Protein AF-A0A3D0PLK9-F1 (afdb_monomer)

Solvent-accessible surface area (backbone atoms only — not comparable to full-atom values): 4700 Å² total; per-residue (Å²): 123,45,76,47,80,46,73,45,68,55,94,94,37,79,77,48,74,48,75,44,76,49,62,67,85,88,58,54,73,67,57,52,49,53,53,42,49,51,50,51,23,64,76,66,77,44,79,80,65,56,83,45,70,66,48,52,52,42,26,75,74,63,81,47,70,78,87,52,70,91,28,39,98,121

Sequence (74 aa):
MFRLWAKVFKENHMIKDMVVCNDSPDMRRTQKIFAAIDEICHAYDLSKPIWLDSTINDFKRHDKTRFTQDNFID

Foldseek 3Di:
DDKDKDFDDDPNDTPDIDIDDDPDPPDDPVRSVVVVQVVVCVVVVHDRFADDPVQVVCCVVPVDGDGDCVRGPD

Secondary structure (DSSP, 8-state):
-EEEEEEEEETTEEEEEEEEEE--TTS-HHHHHHHHHHHHHHHHT-PPPP--HHHHHHHHHHS-----GGGS--

Structure (mmCIF, N/CA/C/O backbone):
data_AF-A0A3D0PLK9-F1
#
_entry.id   AF-A0A3D0PLK9-F1
#
loop_
_atom_site.group_PDB
_atom_site.id
_atom_site.type_symbol
_atom_site.label_atom_id
_atom_site.label_alt_id
_atom_site.label_comp_id
_atom_site.label_asym_id
_atom_site.label_entity_id
_atom_site.label_seq_id
_atom_site.pdbx_PDB_ins_code
_atom_site.Cartn_x
_atom_site.Cartn_y
_atom_site.Cartn_z
_atom_site.occupancy
_atom_site.B_iso_or_equiv
_atom_site.auth_seq_id
_atom_site.auth_comp_id
_atom_site.auth_asym_id
_atom_site.auth_atom_id
_atom_site.pdbx_PDB_model_num
ATOM 1 N N . MET A 1 1 ? 7.930 -9.365 -14.910 1.00 72.19 1 MET A N 1
ATOM 2 C CA . MET A 1 1 ? 6.839 -9.884 -14.067 1.00 72.19 1 MET A CA 1
ATOM 3 C C . MET A 1 1 ? 6.941 -9.354 -12.631 1.00 72.19 1 MET A C 1
ATOM 5 O O . MET A 1 1 ? 7.703 -9.881 -11.828 1.00 72.19 1 MET A O 1
ATOM 9 N N . PHE A 1 2 ? 6.241 -8.261 -12.303 1.00 77.81 2 PHE A N 1
ATOM 10 C CA . PHE A 1 2 ? 6.076 -7.773 -10.923 1.00 77.81 2 PHE A CA 1
ATOM 11 C C . PHE A 1 2 ? 4.700 -8.206 -10.416 1.00 77.81 2 PHE A C 1
ATOM 13 O O . PHE A 1 2 ? 3.705 -8.049 -11.121 1.00 77.81 2 PHE A O 1
ATOM 20 N N . ARG A 1 3 ? 4.640 -8.765 -9.208 1.00 82.00 3 ARG A N 1
ATOM 21 C CA . ARG A 1 3 ? 3.398 -9.242 -8.600 1.00 82.00 3 ARG A CA 1
ATOM 22 C C . ARG A 1 3 ? 3.303 -8.699 -7.185 1.00 82.00 3 ARG A C 1
ATOM 24 O O . ARG A 1 3 ? 4.218 -8.911 -6.393 1.00 82.00 3 ARG A O 1
ATOM 31 N N . LEU A 1 4 ? 2.212 -8.008 -6.884 1.00 85.69 4 LEU A N 1
ATOM 32 C CA . LEU A 1 4 ? 1.927 -7.462 -5.565 1.00 85.69 4 LEU A CA 1
ATOM 33 C C . LEU A 1 4 ? 0.662 -8.119 -5.026 1.00 85.69 4 LEU A C 1
ATOM 35 O O . LEU A 1 4 ? -0.370 -8.140 -5.692 1.00 85.69 4 LEU A O 1
ATOM 39 N N . TRP A 1 5 ? 0.761 -8.689 -3.828 1.00 89.75 5 TRP A N 1
ATOM 40 C CA . TRP A 1 5 ? -0.374 -9.299 -3.148 1.00 89.75 5 TRP A CA 1
ATOM 41 C C . TRP A 1 5 ? -0.844 -8.379 -2.034 1.00 89.75 5 TRP A C 1
ATOM 43 O O . TRP A 1 5 ? -0.129 -8.166 -1.053 1.00 89.75 5 TRP A O 1
ATOM 53 N N . ALA A 1 6 ? -2.045 -7.846 -2.194 1.00 87.06 6 ALA A N 1
ATOM 54 C CA . ALA A 1 6 ? -2.715 -7.065 -1.179 1.00 87.06 6 ALA A CA 1
ATOM 55 C C . ALA A 1 6 ? -3.773 -7.897 -0.473 1.00 87.06 6 ALA A C 1
ATOM 57 O O . ALA A 1 6 ? -4.463 -8.716 -1.075 1.00 87.06 6 ALA A O 1
ATOM 58 N N . LYS A 1 7 ? -3.880 -7.677 0.834 1.00 88.62 7 LYS A N 1
ATOM 59 C CA . LYS A 1 7 ? -4.851 -8.335 1.698 1.00 88.62 7 LYS A CA 1
ATOM 60 C C . LYS A 1 7 ? -5.463 -7.298 2.611 1.00 88.62 7 LYS A C 1
ATOM 62 O O . LYS A 1 7 ? -4.738 -6.593 3.313 1.00 88.62 7 LYS A O 1
ATOM 67 N N . VAL A 1 8 ? -6.782 -7.260 2.634 1.00 86.31 8 VAL A N 1
ATOM 68 C CA . VAL A 1 8 ? -7.567 -6.444 3.547 1.00 86.31 8 VAL A CA 1
ATOM 69 C C . VAL A 1 8 ? -7.985 -7.327 4.712 1.00 86.31 8 VAL A C 1
ATOM 71 O O . VAL A 1 8 ? -8.703 -8.314 4.539 1.00 86.31 8 VAL A O 1
ATOM 74 N N . PHE A 1 9 ? -7.521 -6.967 5.904 1.00 83.69 9 PHE A N 1
ATOM 75 C CA . PHE A 1 9 ? -7.923 -7.601 7.153 1.00 83.69 9 PHE A CA 1
ATOM 76 C C . PHE A 1 9 ? -8.753 -6.623 7.977 1.00 83.69 9 PHE A C 1
ATOM 78 O O . PHE A 1 9 ? -8.365 -5.468 8.135 1.00 83.69 9 PHE A O 1
ATOM 85 N N . LYS A 1 10 ? -9.861 -7.100 8.539 1.00 83.44 10 LYS A N 1
ATOM 86 C CA . LYS A 1 10 ? -10.690 -6.373 9.502 1.00 83.44 10 LYS A CA 1
ATOM 87 C C . LYS A 1 10 ? -10.995 -7.314 10.659 1.00 83.44 10 LYS A C 1
ATOM 89 O O . LYS A 1 10 ? -11.371 -8.454 10.418 1.00 83.44 10 LYS A O 1
ATOM 94 N N . GLU A 1 11 ? -10.784 -6.858 11.893 1.00 83.81 11 GLU A N 1
ATOM 95 C CA . GLU A 1 11 ? -11.091 -7.63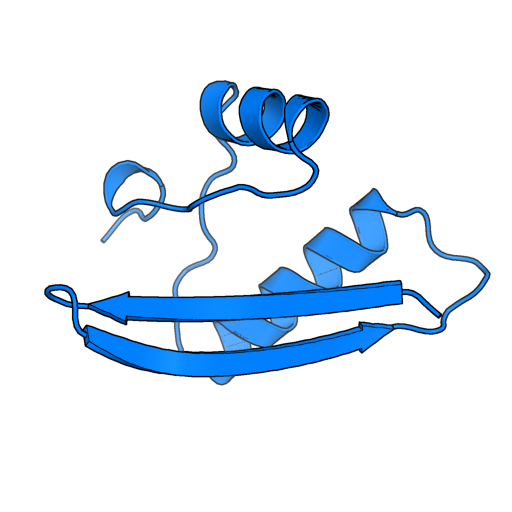7 13.109 1.00 83.81 11 GLU A CA 1
ATOM 96 C C . GLU A 1 11 ? -10.484 -9.051 13.091 1.00 83.81 11 GLU A C 1
ATOM 98 O O . GLU A 1 11 ? -11.133 -10.046 13.392 1.00 83.81 11 GLU A O 1
ATOM 103 N N . ASN A 1 12 ? -9.209 -9.145 12.696 1.00 83.88 12 ASN A N 1
ATOM 104 C CA . ASN A 1 12 ? -8.467 -10.405 12.582 1.00 83.88 12 ASN A CA 1
ATOM 105 C C . ASN A 1 12 ? -9.000 -11.388 11.516 1.00 83.88 12 ASN A C 1
ATOM 107 O O . ASN A 1 12 ? -8.467 -12.488 11.373 1.00 83.88 12 ASN A O 1
ATOM 111 N N . HIS A 1 13 ? -10.003 -10.993 10.730 1.00 86.12 13 HIS A N 1
ATOM 112 C CA . HIS A 1 13 ? -10.534 -11.752 9.605 1.00 86.12 13 HIS A CA 1
ATOM 1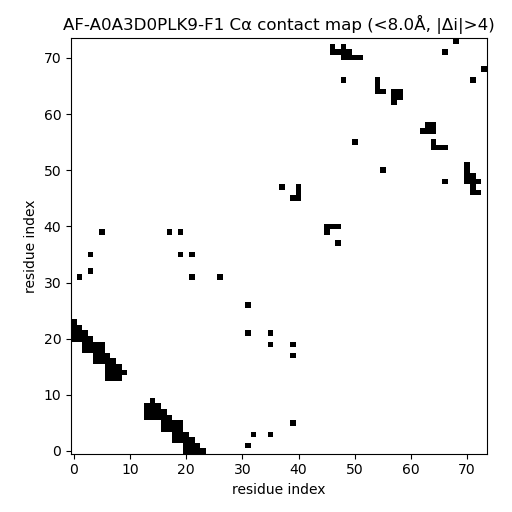13 C C . HIS A 1 13 ? -10.029 -11.170 8.284 1.00 86.12 13 HIS A C 1
ATOM 115 O O . HIS A 1 13 ? -9.978 -9.953 8.092 1.00 86.12 13 HIS A O 1
ATOM 121 N N . MET A 1 14 ? -9.639 -12.044 7.354 1.00 87.31 14 MET A N 1
ATOM 122 C CA . MET A 1 14 ? -9.340 -11.635 5.983 1.00 87.31 14 MET A CA 1
ATOM 123 C C . MET A 1 14 ? -10.664 -11.374 5.270 1.00 87.31 14 MET A C 1
ATOM 125 O O . MET A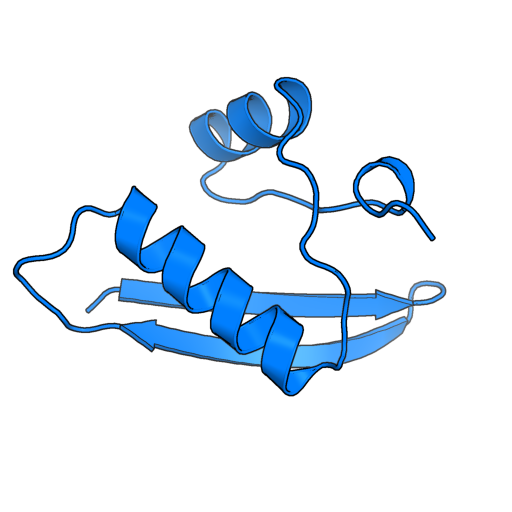 1 14 ? -11.473 -12.285 5.124 1.00 87.31 14 MET A O 1
ATOM 129 N N . ILE A 1 15 ? -10.888 -10.131 4.854 1.00 88.00 15 ILE A N 1
ATOM 130 C CA . ILE A 1 15 ? -12.131 -9.727 4.190 1.00 88.00 15 ILE A CA 1
ATOM 131 C C . ILE A 1 15 ? -11.999 -9.917 2.685 1.00 88.00 15 ILE A C 1
ATOM 133 O O . ILE A 1 15 ? -12.893 -10.463 2.046 1.00 88.00 15 ILE A O 1
ATOM 137 N N . LYS A 1 16 ? -10.879 -9.459 2.120 1.00 86.62 16 LYS A N 1
ATOM 138 C CA . LYS A 1 16 ? -10.587 -9.548 0.689 1.00 86.62 16 LYS A CA 1
ATOM 139 C C . LYS A 1 16 ? -9.088 -9.678 0.472 1.00 86.62 16 LYS A C 1
ATOM 141 O O . LYS A 1 16 ? -8.291 -9.142 1.242 1.00 86.62 16 LYS A O 1
ATOM 146 N N . ASP A 1 17 ? -8.712 -10.330 -0.611 1.00 90.88 17 ASP A N 1
ATOM 147 C CA . ASP A 1 17 ? -7.363 -10.285 -1.145 1.00 90.88 17 ASP A CA 1
ATOM 148 C C . ASP A 1 17 ? -7.398 -9.969 -2.642 1.00 90.88 17 ASP A C 1
ATOM 150 O O . ASP A 1 17 ? -8.407 -10.177 -3.318 1.00 90.88 17 ASP A O 1
ATOM 154 N N . MET A 1 18 ? -6.332 -9.348 -3.135 1.00 89.25 18 MET A N 1
ATOM 155 C CA . MET A 1 18 ? -6.194 -8.941 -4.526 1.00 89.25 18 MET A CA 1
ATOM 156 C C . MET A 1 18 ? -4.745 -9.080 -4.937 1.00 89.25 18 MET A C 1
ATOM 158 O O . MET A 1 18 ? -3.815 -8.733 -4.206 1.00 89.25 18 MET A O 1
ATOM 162 N N . VAL A 1 19 ? -4.558 -9.610 -6.135 1.00 89.94 19 VAL A N 1
ATOM 163 C CA . VAL A 1 19 ? -3.245 -9.824 -6.714 1.00 89.94 19 VAL A CA 1
ATOM 164 C C . VAL A 1 19 ? -3.124 -8.925 -7.927 1.00 89.94 19 VAL A C 1
ATOM 166 O O . VAL A 1 19 ? -3.772 -9.166 -8.941 1.00 89.94 19 VAL A O 1
ATOM 169 N N . VAL A 1 20 ? -2.268 -7.914 -7.822 1.00 87.12 20 VAL A N 1
ATOM 170 C CA . VAL A 1 20 ? -1.958 -7.015 -8.930 1.00 87.12 20 VAL A CA 1
ATOM 171 C C . VAL A 1 20 ? -0.708 -7.526 -9.630 1.00 87.12 20 VAL A C 1
ATOM 173 O O . VAL A 1 20 ? 0.365 -7.649 -9.030 1.00 87.12 20 VAL A O 1
ATOM 176 N N . CYS A 1 21 ? -0.846 -7.841 -10.913 1.00 85.50 21 CYS A N 1
ATOM 177 C CA . CYS A 1 21 ? 0.254 -8.252 -11.773 1.00 85.50 21 CYS A CA 1
ATOM 178 C C . CYS A 1 21 ? 0.589 -7.094 -12.712 1.00 85.50 21 CYS A C 1
ATOM 180 O O . CYS A 1 21 ? -0.242 -6.697 -13.519 1.00 85.50 21 CYS A O 1
ATOM 182 N N . ASN A 1 22 ? 1.811 -6.571 -12.631 1.00 80.25 22 ASN A N 1
ATOM 183 C CA . ASN A 1 22 ? 2.277 -5.520 -13.526 1.00 80.25 22 ASN A CA 1
ATOM 184 C C . ASN A 1 22 ? 3.529 -6.001 -14.269 1.00 80.25 22 ASN A C 1
ATOM 186 O O . ASN A 1 22 ? 4.577 -6.239 -13.661 1.00 80.25 22 ASN A O 1
ATOM 190 N N . ASP A 1 23 ? 3.434 -6.173 -15.586 1.00 71.94 23 ASP A N 1
ATOM 191 C CA . ASP A 1 23 ? 4.557 -6.649 -16.403 1.00 71.94 23 ASP A CA 1
ATOM 192 C C . ASP A 1 23 ? 5.311 -5.541 -17.143 1.00 71.94 23 ASP A C 1
ATOM 194 O O . ASP A 1 23 ? 6.285 -5.827 -17.827 1.00 71.94 23 ASP A O 1
ATOM 198 N N . SER A 1 24 ? 4.942 -4.270 -16.952 1.00 73.19 24 SER A N 1
ATOM 199 C CA . SER A 1 24 ? 5.541 -3.151 -17.689 1.00 73.19 24 SER A CA 1
ATOM 200 C C . SER A 1 24 ? 7.067 -3.082 -17.496 1.00 73.19 24 SER A C 1
ATOM 202 O O . SER A 1 24 ? 7.517 -2.810 -16.378 1.00 73.19 24 SER A O 1
ATOM 204 N N . PRO A 1 25 ? 7.894 -3.314 -18.530 1.00 67.25 25 PRO A N 1
ATOM 205 C CA . PRO A 1 25 ? 9.352 -3.336 -18.396 1.00 67.25 25 PRO A CA 1
ATOM 206 C C . PRO A 1 25 ? 9.952 -1.940 -18.152 1.00 67.25 25 PRO A C 1
ATOM 208 O O . PRO A 1 25 ? 10.981 -1.834 -17.491 1.00 67.25 25 PRO A O 1
ATOM 211 N N . ASP A 1 26 ? 9.264 -0.875 -18.571 1.00 71.56 26 ASP A N 1
ATOM 212 C CA . ASP A 1 26 ? 9.732 0.518 -18.482 1.00 71.56 26 ASP A CA 1
ATOM 213 C C . ASP A 1 26 ? 9.508 1.194 -17.116 1.00 71.56 26 ASP A C 1
ATOM 215 O O . ASP A 1 26 ? 10.061 2.259 -16.831 1.00 71.56 26 ASP A O 1
ATOM 219 N N . MET A 1 27 ? 8.695 0.602 -16.233 1.00 74.31 27 MET A N 1
ATOM 220 C CA . MET A 1 27 ? 8.335 1.230 -14.957 1.00 74.31 27 MET A CA 1
ATOM 221 C C . MET A 1 27 ? 9.271 0.824 -13.813 1.00 74.31 27 MET A C 1
ATOM 223 O O . MET A 1 27 ? 9.507 -0.359 -13.548 1.00 74.31 27 MET A O 1
ATOM 227 N N . ARG A 1 28 ? 9.736 1.823 -13.049 1.00 80.31 28 ARG A N 1
ATOM 228 C CA . ARG A 1 28 ? 10.485 1.613 -11.797 1.00 80.31 28 ARG A CA 1
ATOM 229 C C . ARG A 1 28 ? 9.634 0.841 -10.783 1.00 80.31 28 ARG A C 1
ATOM 231 O O . ARG A 1 28 ? 8.419 1.020 -10.721 1.00 80.31 28 ARG A O 1
ATOM 238 N N . ARG A 1 29 ? 10.279 0.044 -9.924 1.00 76.06 29 ARG A N 1
ATOM 239 C CA . ARG A 1 29 ? 9.618 -0.771 -8.882 1.00 76.06 29 ARG A CA 1
ATOM 240 C C . ARG A 1 29 ? 8.649 0.054 -8.024 1.00 76.06 29 ARG A C 1
ATOM 242 O O . ARG A 1 29 ? 7.521 -0.368 -7.817 1.00 76.06 29 ARG A O 1
ATOM 249 N N . THR A 1 30 ? 9.043 1.266 -7.630 1.00 81.25 30 THR A N 1
ATOM 250 C CA . THR A 1 30 ? 8.204 2.191 -6.851 1.00 81.25 30 THR A CA 1
ATOM 251 C C . THR A 1 30 ? 6.942 2.626 -7.599 1.00 81.25 30 THR A C 1
ATOM 253 O O . THR A 1 30 ? 5.866 2.626 -7.020 1.00 81.25 30 THR A O 1
ATOM 256 N N . GLN A 1 31 ? 7.048 2.939 -8.895 1.00 83.56 31 GLN A N 1
ATOM 257 C CA . GLN A 1 31 ? 5.903 3.342 -9.723 1.00 83.56 31 GLN A CA 1
ATOM 258 C C . GLN A 1 31 ? 4.889 2.200 -9.865 1.00 83.56 31 GLN A C 1
ATOM 260 O O . GLN A 1 31 ? 3.690 2.418 -9.740 1.00 83.56 31 GLN A O 1
ATOM 265 N N . LYS A 1 32 ? 5.372 0.961 -10.030 1.00 84.56 32 LYS A N 1
ATOM 266 C CA . LYS A 1 32 ? 4.512 -0.232 -10.071 1.00 84.56 32 LYS A CA 1
ATOM 267 C C . LYS A 1 32 ? 3.767 -0.459 -8.758 1.00 84.56 32 LYS A C 1
ATOM 269 O O . LYS A 1 32 ? 2.603 -0.839 -8.791 1.00 84.56 32 LYS A O 1
ATOM 274 N N . ILE A 1 33 ? 4.428 -0.222 -7.623 1.00 83.75 33 ILE A N 1
ATOM 275 C CA . ILE A 1 33 ? 3.815 -0.331 -6.292 1.00 83.75 33 ILE A CA 1
ATOM 276 C C . ILE A 1 33 ? 2.72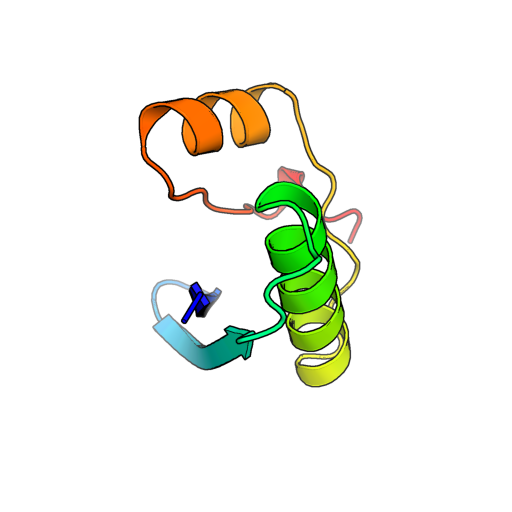5 0.728 -6.118 1.00 83.75 33 ILE A C 1
ATOM 278 O O . ILE A 1 33 ? 1.622 0.380 -5.713 1.00 83.75 33 ILE A O 1
ATOM 282 N N . PHE A 1 34 ? 3.006 1.990 -6.459 1.00 83.88 34 PHE A N 1
ATOM 283 C CA . PHE A 1 34 ? 2.010 3.061 -6.379 1.00 83.88 34 PHE A CA 1
ATOM 284 C C . PHE A 1 34 ? 0.799 2.782 -7.268 1.00 83.88 34 PHE A C 1
ATOM 286 O O . PHE A 1 34 ? -0.320 2.883 -6.786 1.00 83.88 34 PHE A O 1
ATOM 293 N N . ALA A 1 35 ? 1.016 2.362 -8.518 1.00 86.81 35 ALA A N 1
ATOM 294 C CA . ALA A 1 35 ? -0.070 1.992 -9.424 1.00 86.81 35 ALA A CA 1
ATOM 295 C C . ALA A 1 35 ? -0.897 0.813 -8.886 1.00 86.81 35 ALA A C 1
ATOM 297 O O . ALA A 1 35 ? -2.120 0.857 -8.918 1.00 86.81 35 ALA A O 1
ATOM 298 N N . ALA A 1 36 ? -0.238 -0.216 -8.345 1.00 87.94 36 ALA A N 1
ATOM 299 C CA . ALA A 1 36 ? -0.936 -1.352 -7.757 1.00 87.94 36 ALA A CA 1
ATOM 300 C C . ALA A 1 36 ? -1.780 -0.942 -6.545 1.00 87.94 36 ALA A C 1
ATOM 302 O O . ALA A 1 36 ? -2.924 -1.361 -6.430 1.00 87.94 36 ALA A O 1
ATOM 303 N N . ILE A 1 37 ? -1.234 -0.112 -5.654 1.00 86.25 37 ILE A N 1
ATOM 304 C CA . ILE A 1 37 ? -1.963 0.383 -4.480 1.00 86.25 37 ILE A CA 1
ATOM 305 C C . ILE A 1 37 ? -3.143 1.254 -4.898 1.00 86.25 37 ILE A C 1
ATOM 307 O O . ILE A 1 37 ? -4.206 1.124 -4.307 1.00 86.25 37 ILE A O 1
ATOM 311 N N . ASP A 1 38 ? -2.980 2.099 -5.914 1.00 87.00 38 ASP A N 1
ATOM 312 C CA . ASP A 1 38 ? -4.069 2.916 -6.452 1.00 87.00 38 ASP A CA 1
ATOM 313 C C . ASP A 1 38 ? -5.216 2.038 -6.971 1.00 87.00 38 ASP A C 1
ATOM 315 O O . ASP A 1 38 ? -6.368 2.243 -6.598 1.00 87.00 38 ASP A O 1
ATOM 319 N N . GLU A 1 39 ? -4.886 0.988 -7.729 1.00 88.31 39 GLU A N 1
ATOM 320 C CA . GLU A 1 39 ? -5.848 0.007 -8.238 1.00 88.31 39 GLU A CA 1
ATOM 321 C C . GLU A 1 39 ? -6.565 -0.739 -7.103 1.00 88.31 39 GLU A C 1
ATOM 323 O O . GLU A 1 39 ? -7.782 -0.905 -7.134 1.00 88.31 39 GLU A O 1
ATOM 328 N N . ILE A 1 40 ? -5.828 -1.130 -6.063 1.00 88.31 40 ILE A N 1
ATOM 329 C CA . ILE A 1 40 ? -6.358 -1.765 -4.851 1.00 88.31 40 ILE A CA 1
ATOM 330 C C . ILE A 1 40 ? 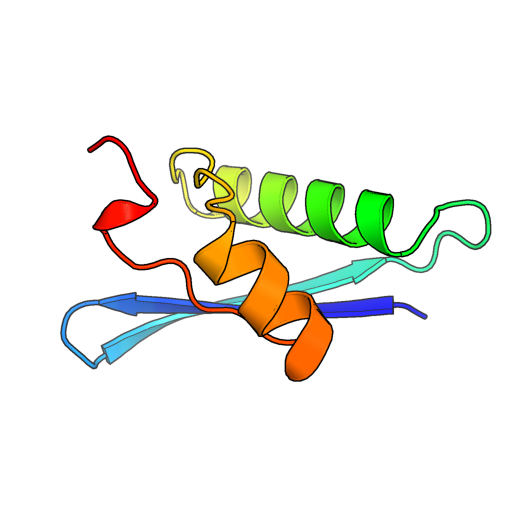-7.308 -0.819 -4.108 1.00 88.31 40 ILE A C 1
ATOM 332 O O . ILE A 1 40 ? -8.412 -1.219 -3.745 1.00 88.31 40 ILE A O 1
ATOM 336 N N . CYS A 1 41 ? -6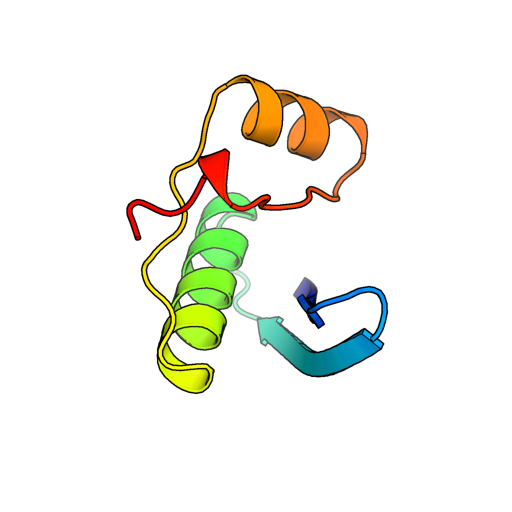.903 0.432 -3.886 1.00 85.75 41 CYS A N 1
ATOM 337 C CA . CYS A 1 41 ? -7.724 1.449 -3.232 1.00 85.75 41 CYS A CA 1
ATOM 338 C C . CYS A 1 41 ? -9.012 1.700 -4.018 1.00 85.75 41 CYS A C 1
ATOM 340 O O . CYS A 1 41 ? -10.092 1.702 -3.436 1.00 85.75 41 CYS A O 1
ATOM 342 N N . HIS A 1 42 ? -8.910 1.820 -5.341 1.00 86.56 42 HIS A N 1
ATOM 343 C CA . HIS A 1 42 ? -10.058 2.021 -6.215 1.00 86.56 42 HIS A CA 1
ATOM 344 C C . HIS A 1 42 ? -10.985 0.793 -6.261 1.00 86.56 42 HIS A C 1
ATOM 346 O O . HIS A 1 42 ? -12.204 0.936 -6.259 1.00 86.56 42 HIS A O 1
ATOM 352 N N . ALA A 1 43 ? -10.438 -0.426 -6.276 1.00 87.44 43 ALA A N 1
ATOM 353 C CA . ALA A 1 43 ? -11.224 -1.663 -6.281 1.00 87.44 43 ALA A CA 1
ATOM 354 C C . ALA A 1 43 ? -11.925 -1.936 -4.940 1.00 87.44 43 ALA A C 1
ATOM 356 O O . ALA A 1 43 ? -12.981 -2.574 -4.904 1.00 87.44 43 ALA A O 1
ATOM 357 N N . TYR A 1 44 ? -11.336 -1.484 -3.833 1.00 82.94 44 TYR A N 1
ATOM 358 C CA . TYR A 1 44 ? -11.878 -1.684 -2.492 1.00 82.94 44 TYR A CA 1
ATOM 359 C C . TYR A 1 44 ? -12.658 -0.496 -1.939 1.00 82.94 44 TYR A C 1
ATOM 361 O O . TYR A 1 44 ? -13.171 -0.622 -0.828 1.00 82.94 44 TYR A O 1
ATOM 369 N N . ASP A 1 45 ? -12.776 0.591 -2.704 1.00 83.69 45 ASP A N 1
ATOM 370 C CA . ASP A 1 45 ? -13.397 1.847 -2.268 1.00 83.69 45 ASP A CA 1
ATOM 371 C C . ASP A 1 45 ? -12.757 2.367 -0.964 1.00 83.69 45 ASP A C 1
ATOM 373 O O . ASP A 1 45 ? -13.419 2.726 0.007 1.00 83.69 45 ASP A O 1
ATOM 377 N N . LEU A 1 46 ? -11.421 2.296 -0.912 1.00 80.69 46 LEU A N 1
ATOM 378 C CA . LEU A 1 46 ? -10.608 2.719 0.225 1.00 80.69 46 LEU A CA 1
ATOM 379 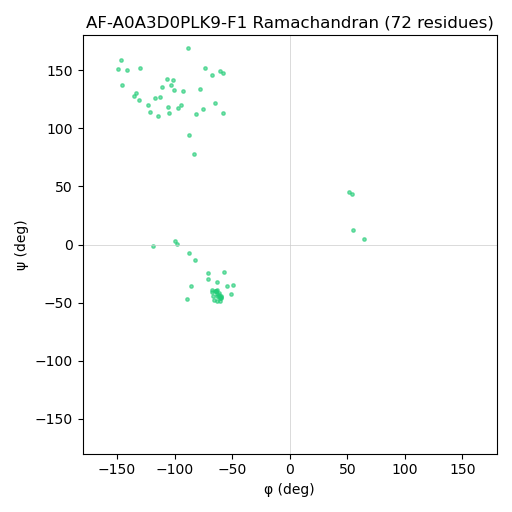C C . LEU A 1 46 ? -9.893 4.030 -0.092 1.00 80.69 46 LEU A C 1
ATOM 381 O O . LEU A 1 46 ? -9.347 4.217 -1.183 1.00 80.69 46 LEU A O 1
ATOM 385 N N . SER A 1 47 ? -9.793 4.894 0.916 1.00 80.75 47 SER A N 1
ATOM 386 C CA . SER A 1 47 ? -8.936 6.078 0.867 1.00 80.75 47 SER A CA 1
ATOM 387 C C . SER A 1 47 ? -7.476 5.696 0.612 1.00 80.75 47 SER A C 1
ATOM 389 O O . SER A 1 47 ? -6.997 4.642 1.041 1.00 80.75 47 SER A O 1
ATOM 391 N N . LYS A 1 48 ? -6.741 6.568 -0.087 1.00 80.75 48 LYS A N 1
ATOM 392 C CA . LYS A 1 48 ? -5.310 6.360 -0.340 1.00 80.75 48 LYS A CA 1
ATOM 393 C C . LYS A 1 48 ? -4.550 6.401 0.989 1.00 80.75 48 LYS A C 1
ATOM 395 O O . LYS A 1 48 ? -4.621 7.426 1.669 1.00 80.75 48 LYS A O 1
ATOM 400 N N . PRO A 1 49 ? -3.816 5.337 1.362 1.00 83.38 49 PRO A N 1
ATOM 401 C CA . PRO A 1 49 ? -3.059 5.345 2.598 1.00 83.38 49 PRO A CA 1
ATOM 402 C C . PRO A 1 49 ? -1.910 6.350 2.521 1.00 83.38 49 PRO A C 1
ATOM 404 O O . PRO A 1 49 ? -1.269 6.530 1.479 1.00 83.38 49 PRO A O 1
ATOM 407 N N . ILE A 1 50 ? -1.616 6.965 3.657 1.00 84.94 50 ILE A N 1
ATOM 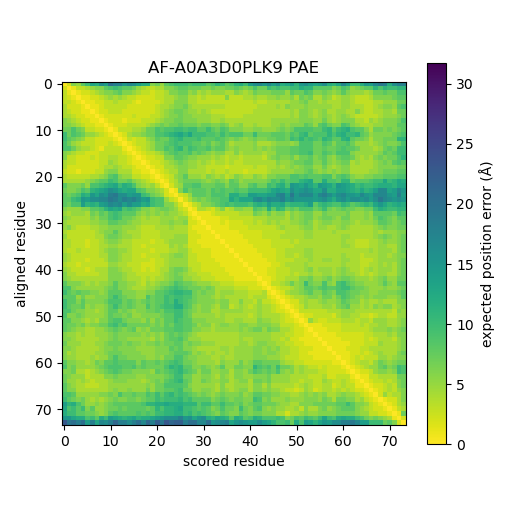408 C CA . ILE A 1 50 ? -0.462 7.829 3.844 1.00 84.94 50 ILE A CA 1
ATOM 409 C C . ILE A 1 50 ? 0.777 6.963 4.022 1.00 84.94 50 ILE A C 1
ATOM 411 O O . ILE A 1 50 ? 0.810 6.003 4.791 1.00 84.94 50 ILE A O 1
ATOM 415 N N . TRP A 1 51 ? 1.833 7.338 3.312 1.00 84.25 51 TRP A N 1
ATOM 416 C CA . TRP A 1 51 ? 3.141 6.733 3.473 1.00 84.25 51 TRP A CA 1
ATOM 417 C C . TRP A 1 51 ? 3.907 7.459 4.569 1.00 84.25 51 TRP A C 1
ATOM 419 O O . TRP A 1 51 ? 4.559 8.468 4.316 1.00 84.25 51 TRP A O 1
ATOM 429 N N . LEU A 1 52 ? 3.827 6.933 5.787 1.00 84.19 52 LEU A N 1
ATOM 430 C CA . LEU A 1 52 ? 4.671 7.385 6.888 1.00 84.19 52 LEU A CA 1
ATOM 431 C C . LEU A 1 52 ? 6.107 6.872 6.703 1.00 84.19 52 LEU A C 1
ATOM 433 O O . LEU A 1 52 ? 6.324 5.785 6.160 1.00 84.19 52 LEU A O 1
ATOM 437 N N . ASP A 1 53 ? 7.096 7.605 7.222 1.00 85.12 53 ASP A N 1
ATOM 438 C CA . ASP A 1 53 ? 8.505 7.184 7.200 1.00 85.12 53 ASP A CA 1
ATOM 439 C C . ASP A 1 53 ? 8.713 5.791 7.809 1.00 85.12 53 ASP A C 1
ATOM 441 O O . ASP A 1 53 ? 9.511 5.003 7.303 1.00 85.12 53 ASP A O 1
ATOM 445 N N . SER A 1 54 ? 7.942 5.451 8.848 1.00 85.88 54 SER A N 1
ATOM 446 C CA . SER A 1 54 ? 7.947 4.120 9.468 1.00 85.88 54 SER A CA 1
ATOM 447 C C . SER A 1 54 ? 7.547 3.027 8.468 1.00 85.88 54 SER A C 1
ATOM 449 O O . SER A 1 54 ? 8.268 2.046 8.283 1.00 85.88 54 SER A O 1
ATOM 451 N N . THR A 1 55 ? 6.450 3.247 7.742 1.00 86.12 55 THR A N 1
ATOM 452 C CA . THR A 1 55 ? 5.898 2.345 6.722 1.00 86.12 55 THR A CA 1
ATOM 453 C C . THR A 1 55 ? 6.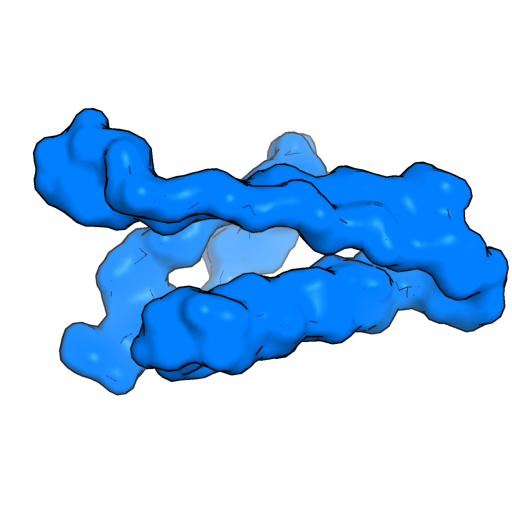860 2.177 5.544 1.00 86.12 55 THR A C 1
ATOM 455 O O . THR A 1 55 ? 7.049 1.063 5.048 1.00 86.12 55 THR A O 1
ATOM 458 N N . ILE A 1 56 ? 7.518 3.267 5.129 1.00 86.44 56 ILE A N 1
ATOM 459 C CA . ILE A 1 56 ? 8.550 3.268 4.083 1.00 86.44 56 ILE A CA 1
ATOM 460 C C . ILE A 1 56 ? 9.792 2.494 4.540 1.00 86.44 56 ILE A C 1
ATOM 462 O O . ILE A 1 56 ? 10.358 1.722 3.763 1.00 86.44 56 ILE A O 1
ATOM 466 N N . ASN A 1 57 ? 10.242 2.697 5.778 1.00 88.06 57 ASN A N 1
ATOM 467 C CA . ASN A 1 57 ? 11.421 2.022 6.312 1.00 88.06 57 ASN A CA 1
ATOM 468 C C . ASN A 1 57 ? 11.181 0.513 6.477 1.00 88.06 57 ASN A C 1
ATOM 470 O O . ASN A 1 57 ? 12.040 -0.288 6.111 1.00 88.06 57 ASN A O 1
ATOM 474 N N . ASP A 1 58 ? 9.990 0.125 6.942 1.00 86.00 58 ASP A N 1
ATOM 475 C CA . ASP A 1 58 ? 9.568 -1.277 7.025 1.00 86.00 58 ASP A CA 1
ATOM 476 C C . ASP A 1 58 ? 9.522 -1.925 5.635 1.00 86.00 58 ASP A C 1
ATOM 478 O O . ASP A 1 58 ? 10.116 -2.982 5.416 1.00 86.00 58 ASP A O 1
ATOM 482 N N . PHE A 1 59 ? 8.946 -1.218 4.655 1.00 85.81 59 PHE A N 1
ATOM 483 C CA . PHE A 1 59 ? 8.901 -1.673 3.268 1.00 85.81 59 PHE A CA 1
ATOM 484 C C . PHE A 1 59 ? 10.300 -1.888 2.680 1.00 85.81 59 PHE A C 1
ATOM 486 O O . PHE A 1 59 ? 10.558 -2.913 2.054 1.00 85.81 59 PHE A O 1
ATOM 493 N N . LYS A 1 60 ? 11.228 -0.950 2.908 1.00 83.44 60 LYS A N 1
ATOM 494 C CA . LYS A 1 60 ? 12.624 -1.074 2.455 1.00 83.44 60 LYS A CA 1
ATOM 495 C C . LYS A 1 60 ? 13.347 -2.254 3.102 1.00 83.44 60 LYS A C 1
ATOM 497 O O . LYS A 1 60 ? 14.231 -2.829 2.475 1.00 83.44 60 LYS A O 1
ATOM 502 N N . ARG A 1 61 ? 13.009 -2.592 4.349 1.00 87.50 61 ARG A N 1
ATOM 503 C CA . ARG A 1 61 ? 13.680 -3.649 5.115 1.00 87.50 61 ARG A CA 1
ATOM 504 C C . ARG A 1 61 ? 13.114 -5.039 4.843 1.00 87.50 61 ARG A C 1
ATOM 506 O O . ARG A 1 61 ? 13.865 -6.011 4.873 1.00 87.50 61 ARG A O 1
ATOM 513 N N . HIS A 1 62 ? 11.808 -5.140 4.621 1.00 86.00 62 HIS A N 1
ATOM 514 C CA . HIS A 1 62 ? 11.102 -6.417 4.563 1.00 86.00 62 HIS A CA 1
ATOM 515 C C . HIS A 1 62 ? 10.424 -6.708 3.218 1.00 86.00 62 HIS A C 1
ATOM 517 O O . HIS A 1 62 ? 9.811 -7.769 3.094 1.00 86.00 62 HIS A O 1
ATOM 523 N N . ASP A 1 63 ? 10.493 -5.796 2.237 1.00 80.25 63 ASP A N 1
ATOM 524 C CA . ASP A 1 63 ? 9.773 -5.871 0.948 1.00 80.25 63 ASP A CA 1
ATOM 525 C C . ASP A 1 63 ? 8.243 -6.030 1.102 1.00 80.25 63 ASP A C 1
ATOM 527 O O . ASP A 1 63 ? 7.513 -6.323 0.154 1.00 80.25 63 ASP A O 1
ATOM 531 N N . LYS A 1 64 ? 7.739 -5.814 2.318 1.00 83.69 64 LYS A N 1
ATOM 532 C CA . LYS A 1 64 ? 6.336 -5.870 2.712 1.00 83.69 64 LYS A CA 1
ATOM 533 C C . LYS A 1 64 ? 6.095 -4.744 3.697 1.00 83.69 64 LYS A C 1
ATOM 535 O O . LYS A 1 64 ? 6.993 -4.368 4.438 1.00 83.69 64 LYS A O 1
ATOM 540 N N . THR A 1 65 ? 4.880 -4.231 3.705 1.00 86.44 65 THR A N 1
ATOM 541 C CA . THR A 1 65 ? 4.459 -3.252 4.697 1.00 86.44 65 THR A CA 1
ATOM 542 C C . THR A 1 65 ? 2.990 -3.457 5.014 1.00 86.44 65 THR A C 1
ATOM 544 O O . THR A 1 65 ? 2.261 -4.090 4.243 1.00 86.44 65 THR A O 1
ATOM 547 N N . ARG A 1 66 ? 2.561 -2.971 6.174 1.00 84.25 66 ARG A N 1
ATOM 548 C CA . ARG A 1 66 ? 1.175 -3.052 6.623 1.00 84.25 66 ARG A CA 1
ATOM 549 C C . ARG A 1 66 ? 0.678 -1.646 6.907 1.00 84.25 66 ARG A C 1
ATOM 551 O O . ARG A 1 66 ? 1.189 -0.981 7.800 1.00 84.25 66 ARG A O 1
ATOM 558 N N . PHE A 1 67 ? -0.361 -1.245 6.190 1.00 84.06 67 PHE A N 1
ATOM 559 C CA . PHE A 1 67 ? -1.090 -0.025 6.496 1.00 84.06 67 PHE A CA 1
ATOM 560 C C . PHE A 1 67 ? -2.086 -0.322 7.620 1.00 84.06 67 PHE A C 1
ATOM 562 O O . PHE A 1 67 ? -3.000 -1.132 7.463 1.00 84.06 67 PHE A O 1
ATOM 569 N N . THR A 1 68 ? -1.848 0.267 8.785 1.00 80.19 68 THR A N 1
ATOM 570 C CA . THR A 1 68 ? -2.774 0.291 9.928 1.00 80.19 68 THR A CA 1
ATOM 571 C C . THR A 1 68 ? -3.719 1.488 9.819 1.00 80.19 68 THR A C 1
ATOM 573 O O . THR A 1 68 ? -3.469 2.366 8.996 1.00 80.19 68 THR A O 1
ATOM 576 N N . GLN A 1 69 ? -4.765 1.548 10.656 1.00 75.62 69 GLN A N 1
ATOM 577 C CA . GLN A 1 69 ? -5.714 2.677 10.703 1.00 75.62 69 GLN A CA 1
ATOM 578 C C . GLN A 1 69 ? -5.024 4.042 10.786 1.00 75.62 69 GLN A C 1
ATOM 580 O O . GLN A 1 69 ? -5.460 4.964 10.125 1.00 75.62 69 GLN A O 1
ATOM 585 N N . ASP A 1 70 ? -3.889 4.138 11.478 1.00 77.81 70 ASP A N 1
ATOM 586 C CA . ASP A 1 70 ? -3.078 5.362 11.575 1.00 77.81 70 ASP A CA 1
ATOM 587 C C . ASP A 1 70 ? -2.619 5.924 10.211 1.00 77.81 70 ASP A C 1
ATOM 589 O O . ASP A 1 70 ? -2.337 7.107 10.065 1.00 77.81 70 ASP A O 1
ATOM 593 N N . ASN A 1 71 ? -2.545 5.069 9.185 1.00 77.25 71 ASN A N 1
ATOM 594 C CA . ASN A 1 71 ? -2.174 5.469 7.827 1.00 77.25 71 ASN A CA 1
ATOM 595 C C . ASN A 1 71 ? -3.384 5.934 6.999 1.00 77.25 71 ASN A C 1
ATOM 597 O O . ASN A 1 71 ? -3.196 6.386 5.872 1.00 77.25 71 ASN A O 1
ATOM 601 N N . PHE A 1 72 ? -4.610 5.801 7.502 1.00 78.00 72 PHE A N 1
ATOM 602 C CA . PHE A 1 72 ? -5.827 6.241 6.831 1.00 78.00 72 PHE A CA 1
ATOM 603 C C . PHE A 1 72 ? -6.425 7.400 7.631 1.00 78.00 72 PHE A C 1
ATOM 605 O O . PHE A 1 72 ? -6.617 7.297 8.836 1.00 78.00 72 PHE A O 1
ATOM 612 N N . ILE A 1 73 ? -6.696 8.522 6.966 1.00 64.88 73 ILE A N 1
ATOM 613 C CA . ILE A 1 73 ? -7.471 9.614 7.565 1.00 64.88 73 ILE A CA 1
ATOM 614 C C . ILE A 1 73 ? -8.952 9.249 7.380 1.00 64.88 73 ILE A C 1
ATOM 616 O O . ILE A 1 73 ? -9.574 9.718 6.430 1.00 64.88 73 ILE A O 1
ATOM 620 N N . ASP A 1 74 ? -9.468 8.348 8.215 1.00 55.34 74 ASP A N 1
ATOM 621 C CA . ASP A 1 74 ? -10.903 8.058 8.384 1.00 55.34 74 ASP A CA 1
ATOM 622 C C . ASP A 1 74 ? -11.210 7.806 9.867 1.00 55.34 74 ASP A C 1
ATOM 624 O O . ASP A 1 74 ? -10.447 7.036 10.502 1.00 55.34 74 ASP A O 1
#

Radius of gyration: 12.52 Å; Cα contacts (8 Å, |Δi|>4): 73; chains: 1; bounding box: 27×21×32 Å

Mean predicted aligned error: 5.75 Å

pLDDT: mean 82.77, std 6.14, range [55.34, 90.88]